Protein AF-A0A5C7K0A8-F1 (afdb_monomer_lite)

pLDDT: mean 94.45, std 4.79, range [70.25, 98.5]

Secondary structure (DSSP, 8-state):
----TTSTTTT--HHHHHHHHHHHTT-HHHHHHHHHHHHT-TTS-HHHHHHHHHHHHHHHHHH-TT--HHHHHHHHHHHH-HHHHHHHHHHHHTSS-STT-----TT-TT-HHHHHHHHHHHHHHHHHHHHHT-

Sequence (134 aa):
IEFDENTAWGQLTVLELKLLINLALKQFEAAHDLVGAFLQYNENTAERGLFYQAMNVVLEVL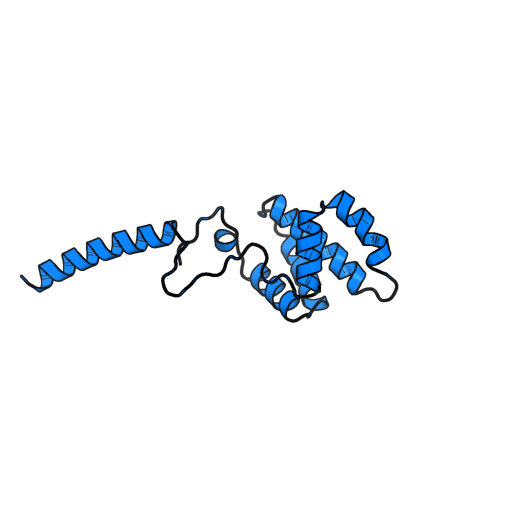LDDELELADYEANFRRMYGNPRMDAVLGSVDGSVRFPGLTPTNMQLEGLDRHQRLIDSYRKLHAARAKEAAA

Radius of gyration: 20.26 Å; chains: 1; bounding box: 52×28×66 Å

Structure (mmCIF, N/CA/C/O backbone):
data_AF-A0A5C7K0A8-F1
#
_entry.id   AF-A0A5C7K0A8-F1
#
loop_
_atom_site.group_PDB
_atom_site.id
_atom_site.type_symbol
_atom_site.label_atom_id
_atom_site.label_alt_id
_atom_site.label_comp_id
_atom_site.label_asym_id
_atom_site.label_entity_id
_atom_site.label_seq_id
_atom_site.pdbx_PDB_ins_code
_atom_site.Cartn_x
_atom_site.Cartn_y
_atom_site.Cartn_z
_atom_site.occupancy
_atom_site.B_iso_or_equiv
_atom_site.auth_seq_id
_atom_site.auth_comp_id
_atom_site.auth_asym_id
_atom_site.auth_atom_id
_atom_site.pdbx_PDB_model_num
ATOM 1 N N . ILE A 1 1 ? 13.435 -1.038 -13.691 1.00 85.69 1 ILE A N 1
ATOM 2 C CA . ILE A 1 1 ? 12.099 -1.406 -14.211 1.00 85.69 1 ILE A CA 1
ATOM 3 C C . ILE A 1 1 ? 11.377 -0.106 -14.521 1.00 85.69 1 ILE A C 1
ATOM 5 O O . ILE A 1 1 ? 11.524 0.833 -13.752 1.00 85.69 1 ILE A O 1
ATOM 9 N N . GLU A 1 2 ? 10.697 -0.018 -15.658 1.00 89.50 2 GLU A N 1
ATOM 10 C CA . GLU A 1 2 ? 9.973 1.183 -16.086 1.00 89.50 2 GLU A CA 1
ATOM 11 C C . GLU A 1 2 ? 8.481 0.933 -15.893 1.00 89.50 2 GLU A C 1
ATOM 13 O O . GLU A 1 2 ? 7.845 0.244 -16.691 1.00 89.50 2 GLU A O 1
ATOM 18 N N . PHE A 1 3 ? 7.951 1.444 -14.788 1.00 91.00 3 PHE A N 1
ATOM 19 C CA . PHE A 1 3 ? 6.530 1.365 -14.484 1.00 91.00 3 PHE A CA 1
ATOM 20 C C . PHE A 1 3 ? 5.769 2.514 -15.156 1.00 91.00 3 PHE A C 1
ATOM 22 O O . PHE A 1 3 ? 6.330 3.571 -15.466 1.00 91.00 3 PHE A O 1
ATOM 29 N N . ASP A 1 4 ? 4.481 2.297 -15.402 1.00 89.44 4 ASP A N 1
ATOM 30 C CA . ASP A 1 4 ? 3.562 3.368 -15.783 1.00 89.44 4 ASP A CA 1
ATOM 31 C C . ASP A 1 4 ? 3.220 4.191 -14.532 1.00 89.44 4 ASP A C 1
ATOM 33 O O . ASP A 1 4 ? 2.832 3.631 -13.505 1.00 89.44 4 ASP A O 1
ATOM 37 N N . GLU A 1 5 ? 3.384 5.511 -14.617 1.00 87.88 5 GLU A N 1
ATOM 38 C CA . GLU A 1 5 ? 3.215 6.475 -13.518 1.00 87.88 5 GLU A CA 1
ATOM 39 C C . GLU A 1 5 ? 1.787 6.508 -12.951 1.00 87.88 5 GLU A C 1
ATOM 41 O O . GLU A 1 5 ? 1.575 6.966 -11.831 1.00 87.88 5 GLU A O 1
ATOM 46 N N . ASN A 1 6 ? 0.807 5.974 -13.683 1.00 87.50 6 ASN A N 1
ATOM 47 C CA . ASN A 1 6 ? -0.582 5.879 -13.235 1.00 87.50 6 ASN A CA 1
ATOM 48 C C . ASN A 1 6 ? -0.903 4.547 -12.541 1.00 87.50 6 ASN A C 1
ATOM 50 O O . ASN A 1 6 ? -2.024 4.347 -12.078 1.00 87.50 6 ASN A O 1
ATOM 54 N N . THR A 1 7 ? 0.050 3.614 -12.480 1.00 89.56 7 THR A N 1
ATOM 55 C CA . THR A 1 7 ? -0.146 2.309 -11.832 1.00 89.56 7 THR A CA 1
ATOM 56 C C . THR A 1 7 ? 0.271 2.337 -10.366 1.00 89.56 7 THR A C 1
ATOM 58 O O . THR A 1 7 ? 1.102 3.147 -9.952 1.00 89.56 7 THR A O 1
ATOM 61 N N . ALA A 1 8 ? -0.240 1.385 -9.578 1.00 91.19 8 ALA A N 1
ATOM 62 C CA . ALA A 1 8 ? 0.148 1.225 -8.176 1.00 91.19 8 ALA A CA 1
ATOM 63 C C . ALA A 1 8 ? 1.671 1.078 -8.002 1.00 91.19 8 ALA A C 1
ATOM 65 O O . ALA A 1 8 ? 2.233 1.693 -7.096 1.00 91.19 8 ALA A O 1
ATOM 66 N N . TRP A 1 9 ? 2.327 0.336 -8.907 1.00 91.56 9 TRP A N 1
ATOM 67 C CA . TRP A 1 9 ? 3.784 0.187 -8.963 1.00 91.56 9 TRP A CA 1
ATOM 68 C C . TRP A 1 9 ? 4.516 1.491 -9.299 1.00 91.56 9 TRP A C 1
ATOM 70 O O . TRP A 1 9 ? 5.541 1.775 -8.686 1.00 91.56 9 TRP A O 1
ATOM 80 N N . GLY A 1 10 ? 4.014 2.287 -10.249 1.00 91.25 10 GLY A N 1
ATOM 81 C CA . GLY A 1 10 ? 4.640 3.560 -10.631 1.00 91.25 10 GLY A CA 1
ATOM 82 C C . GLY A 1 10 ? 4.561 4.635 -9.550 1.00 91.25 10 GLY A C 1
ATOM 83 O O . GLY A 1 10 ? 5.444 5.479 -9.460 1.00 91.25 10 GLY A O 1
ATOM 84 N N . GLN A 1 11 ? 3.536 4.565 -8.704 1.00 91.38 11 GLN A N 1
ATOM 85 C CA . GLN A 1 11 ? 3.313 5.485 -7.588 1.00 91.38 11 GLN A CA 1
ATOM 86 C C . GLN A 1 11 ? 3.849 4.965 -6.241 1.00 91.38 11 GLN A C 1
ATOM 88 O O . GLN A 1 11 ? 3.739 5.656 -5.230 1.00 91.38 11 GLN A O 1
ATOM 93 N N . LEU A 1 12 ? 4.387 3.741 -6.194 1.00 93.62 12 LEU A N 1
ATOM 94 C CA . LEU A 1 12 ? 4.867 3.124 -4.959 1.00 93.62 12 LEU A CA 1
ATOM 95 C C . LEU A 1 12 ? 6.095 3.866 -4.424 1.00 93.62 12 LEU A C 1
ATOM 97 O O . LEU A 1 12 ? 7.114 3.990 -5.105 1.00 93.62 12 LEU A O 1
ATOM 101 N N . THR A 1 13 ? 6.033 4.282 -3.162 1.00 93.75 13 THR A N 1
ATOM 102 C CA . THR A 1 13 ? 7.178 4.888 -2.470 1.00 93.75 13 THR A CA 1
ATOM 103 C C . THR A 1 13 ? 7.881 3.885 -1.555 1.00 93.75 13 THR A C 1
ATOM 105 O O . THR A 1 13 ? 7.322 2.863 -1.154 1.00 93.75 13 THR A O 1
ATOM 108 N N . VAL A 1 14 ? 9.123 4.190 -1.160 1.00 95.50 14 VAL A N 1
ATOM 109 C CA . VAL A 1 14 ? 9.854 3.377 -0.168 1.00 95.50 14 VAL A CA 1
ATOM 110 C C . VAL A 1 14 ? 9.135 3.368 1.185 1.00 95.50 14 VAL A C 1
ATOM 112 O O . VAL A 1 14 ? 9.141 2.348 1.872 1.00 95.50 14 VAL A O 1
ATOM 115 N N . LEU A 1 15 ? 8.523 4.492 1.569 1.00 96.12 15 LEU A N 1
ATOM 116 C CA . LEU A 1 15 ? 7.755 4.608 2.807 1.00 96.12 15 LEU A CA 1
ATOM 117 C C . LEU A 1 15 ? 6.576 3.636 2.803 1.00 96.12 15 LEU A C 1
ATOM 119 O O . LEU A 1 15 ? 6.404 2.851 3.731 1.00 96.12 15 LEU A O 1
ATOM 123 N N . GLU A 1 16 ? 5.813 3.656 1.721 1.00 96.31 16 GLU A N 1
ATOM 124 C CA . GLU A 1 16 ? 4.659 2.790 1.554 1.00 96.31 16 GLU A CA 1
ATOM 125 C C . GLU A 1 16 ? 5.040 1.311 1.507 1.00 96.31 16 GLU A C 1
ATOM 127 O O . GLU A 1 16 ? 4.406 0.483 2.151 1.00 96.31 16 GLU A O 1
ATOM 132 N N . LEU A 1 17 ? 6.122 0.961 0.808 1.00 97.12 17 LEU A N 1
ATOM 133 C CA . LEU A 1 17 ? 6.590 -0.420 0.793 1.00 97.12 17 LEU A CA 1
ATOM 134 C C . LEU A 1 17 ? 6.960 -0.903 2.205 1.00 97.12 17 LEU A C 1
ATOM 136 O O . LEU A 1 17 ? 6.612 -2.022 2.575 1.00 97.12 17 LEU A O 1
ATOM 140 N N . LYS A 1 18 ? 7.622 -0.065 3.015 1.00 98.06 18 LYS A N 1
ATOM 141 C CA . LYS A 1 18 ? 7.916 -0.392 4.420 1.00 98.06 18 LYS A CA 1
ATOM 142 C C . LYS A 1 18 ? 6.638 -0.599 5.230 1.00 98.06 18 LYS A C 1
ATOM 144 O O . LYS A 1 18 ? 6.572 -1.559 5.991 1.00 98.06 18 LYS A O 1
ATOM 149 N N . LEU A 1 19 ? 5.639 0.261 5.052 1.00 97.50 19 LEU A N 1
ATOM 150 C CA . LEU A 1 19 ? 4.329 0.145 5.697 1.00 97.50 19 LEU A CA 1
ATOM 151 C C . LEU A 1 19 ? 3.686 -1.209 5.363 1.00 97.50 19 LEU A C 1
ATOM 153 O O . LEU A 1 19 ? 3.348 -1.975 6.263 1.00 97.50 19 LEU A O 1
ATOM 157 N N . LEU A 1 20 ? 3.606 -1.553 4.075 1.00 97.56 20 LEU A N 1
ATOM 158 C CA . LEU A 1 20 ? 3.022 -2.814 3.607 1.00 97.56 20 LEU A CA 1
ATOM 159 C C . LEU A 1 20 ? 3.790 -4.050 4.106 1.00 97.56 20 LEU A C 1
ATOM 161 O O . LEU A 1 20 ? 3.177 -5.072 4.411 1.00 97.56 20 LEU A O 1
ATOM 165 N N . ILE A 1 21 ? 5.120 -3.964 4.229 1.00 98.06 21 ILE A N 1
ATOM 166 C CA . ILE A 1 21 ? 5.941 -5.026 4.830 1.00 98.06 21 ILE A CA 1
ATOM 167 C C . ILE A 1 21 ? 5.600 -5.204 6.315 1.00 98.06 21 ILE A C 1
ATOM 169 O O . ILE A 1 21 ? 5.416 -6.338 6.748 1.00 98.06 21 ILE A O 1
ATOM 173 N N . ASN A 1 22 ? 5.481 -4.117 7.085 1.00 98.31 22 ASN A N 1
ATOM 174 C CA . ASN A 1 22 ? 5.113 -4.194 8.504 1.00 98.31 22 ASN A CA 1
ATOM 175 C C . ASN A 1 22 ? 3.722 -4.819 8.689 1.00 98.31 22 ASN A C 1
ATOM 177 O O . ASN A 1 22 ? 3.569 -5.699 9.534 1.00 98.31 22 ASN A O 1
ATOM 181 N N . LEU A 1 23 ? 2.745 -4.462 7.845 1.00 97.88 23 LEU A N 1
ATOM 182 C CA . LEU A 1 23 ? 1.428 -5.115 7.827 1.00 97.88 23 LEU A CA 1
ATOM 183 C C . LEU A 1 23 ? 1.541 -6.623 7.574 1.00 97.88 23 LEU A C 1
ATOM 185 O O . LEU A 1 23 ? 1.005 -7.423 8.337 1.00 97.88 23 LEU A O 1
ATOM 189 N N . ALA A 1 24 ? 2.302 -7.032 6.555 1.00 97.50 24 ALA A N 1
ATOM 190 C CA . ALA A 1 24 ? 2.495 -8.448 6.239 1.00 97.50 24 ALA A CA 1
ATOM 191 C C . ALA A 1 24 ? 3.208 -9.233 7.359 1.00 97.50 24 ALA A C 1
ATOM 193 O O . ALA A 1 24 ? 3.007 -10.443 7.485 1.00 97.50 24 ALA A O 1
ATOM 194 N N . LEU A 1 25 ? 4.035 -8.555 8.161 1.00 97.69 25 LEU A N 1
ATOM 195 C CA . LEU A 1 25 ? 4.714 -9.102 9.339 1.00 97.69 25 LEU A CA 1
ATOM 196 C C . LEU A 1 25 ? 3.890 -8.979 10.633 1.00 97.69 25 LEU A C 1
ATOM 198 O O . LEU A 1 25 ? 4.353 -9.447 11.671 1.00 97.69 25 LEU A O 1
ATOM 202 N N . LYS A 1 26 ? 2.692 -8.380 10.579 1.00 97.56 26 LYS A N 1
ATOM 203 C CA . LYS A 1 26 ? 1.829 -8.073 11.735 1.00 97.56 26 LYS A CA 1
ATOM 204 C C . LYS A 1 26 ? 2.494 -7.182 12.791 1.00 97.56 26 LYS A C 1
ATOM 206 O O . LYS A 1 26 ? 2.231 -7.305 13.980 1.00 97.56 26 LYS A O 1
ATOM 211 N N . GLN A 1 27 ? 3.370 -6.285 12.349 1.00 98.38 27 GLN A N 1
ATOM 212 C CA . GLN A 1 27 ? 3.999 -5.255 13.178 1.00 98.38 27 GLN A CA 1
ATOM 213 C C . GLN A 1 27 ? 3.114 -4.003 13.148 1.00 98.38 27 GLN A C 1
ATOM 215 O O . GLN A 1 27 ? 3.397 -3.051 12.419 1.00 98.38 27 GLN A O 1
ATOM 220 N N . PHE A 1 28 ? 1.983 -4.050 13.856 1.00 98.38 28 PHE A N 1
ATOM 221 C CA . PHE A 1 28 ? 0.889 -3.092 13.679 1.00 98.38 28 PHE A CA 1
ATOM 222 C C . PHE A 1 28 ? 1.202 -1.691 14.204 1.00 98.38 28 PHE A C 1
ATOM 224 O O . PHE A 1 28 ? 0.847 -0.725 13.538 1.00 98.38 28 PHE A O 1
ATOM 231 N N . GLU A 1 29 ? 1.942 -1.560 15.302 1.00 98.38 29 GLU A N 1
ATOM 232 C CA . GLU A 1 29 ? 2.382 -0.269 15.840 1.00 98.38 29 GLU A CA 1
ATOM 233 C C . GLU A 1 29 ? 3.277 0.456 14.830 1.00 98.38 29 GLU A C 1
ATOM 235 O O . GLU A 1 29 ? 3.024 1.598 14.449 1.00 98.38 29 GLU A O 1
ATOM 240 N N . ALA A 1 30 ? 4.282 -0.252 14.306 1.00 98.44 30 ALA A N 1
ATOM 241 C CA . ALA A 1 30 ? 5.178 0.288 13.291 1.00 98.44 30 ALA A CA 1
ATOM 242 C C . ALA A 1 30 ? 4.442 0.586 11.974 1.00 98.44 30 ALA A C 1
ATOM 244 O O . ALA A 1 30 ? 4.742 1.575 11.306 1.00 98.44 30 ALA A O 1
ATOM 245 N N . ALA A 1 31 ? 3.472 -0.248 11.586 1.00 98.38 31 ALA A N 1
ATOM 246 C CA . ALA A 1 31 ? 2.625 0.031 10.434 1.00 98.38 31 ALA A CA 1
ATOM 247 C C . ALA A 1 31 ? 1.795 1.307 10.645 1.00 98.38 31 ALA A C 1
ATOM 249 O O . ALA A 1 31 ? 1.733 2.126 9.732 1.00 98.38 31 ALA A O 1
ATOM 250 N N . HIS A 1 32 ? 1.209 1.501 11.828 1.00 98.50 32 HIS A N 1
ATOM 251 C CA . HIS A 1 32 ? 0.375 2.656 12.156 1.00 98.50 32 HIS A CA 1
ATOM 252 C C . HIS A 1 32 ? 1.169 3.969 12.106 1.00 98.50 32 HIS A C 1
ATOM 254 O O . HIS A 1 32 ? 0.750 4.908 11.428 1.00 98.50 32 HIS A O 1
ATOM 260 N N . ASP A 1 33 ? 2.374 4.001 12.684 1.00 98.19 33 ASP A N 1
ATOM 261 C CA . ASP A 1 33 ? 3.277 5.157 12.584 1.00 98.19 33 ASP A CA 1
ATOM 262 C C . ASP A 1 33 ? 3.593 5.514 11.121 1.00 98.19 33 ASP A C 1
ATOM 264 O O . ASP A 1 33 ? 3.584 6.683 10.717 1.00 98.19 33 ASP A O 1
ATOM 268 N N . LEU A 1 34 ? 3.851 4.496 10.291 1.00 98.12 34 LEU A N 1
ATOM 269 C CA . LEU A 1 34 ? 4.139 4.684 8.870 1.00 98.12 34 LEU A CA 1
ATOM 270 C C . LEU A 1 34 ? 2.903 5.124 8.077 1.00 98.12 34 LEU A C 1
ATOM 272 O O . LEU A 1 34 ? 3.059 5.914 7.147 1.00 98.12 34 LEU A O 1
ATOM 276 N N . VAL A 1 35 ? 1.699 4.660 8.429 1.00 97.69 35 VAL A N 1
ATOM 277 C CA . VAL A 1 35 ? 0.432 5.146 7.852 1.00 97.69 35 VAL A CA 1
ATOM 278 C C . VAL A 1 35 ? 0.254 6.630 8.165 1.00 97.69 35 VAL A C 1
ATOM 280 O O . VAL A 1 35 ? 0.000 7.413 7.249 1.00 97.69 35 VAL A O 1
ATOM 283 N N . GLY A 1 36 ? 0.464 7.037 9.420 1.00 96.62 36 GLY A N 1
ATOM 284 C CA . GLY A 1 36 ? 0.394 8.439 9.828 1.00 96.62 36 GLY A CA 1
ATOM 285 C C . GLY A 1 36 ? 1.373 9.317 9.045 1.00 96.62 36 GLY A C 1
ATOM 286 O O . GLY A 1 36 ? 0.984 10.350 8.499 1.00 96.62 36 GLY A O 1
ATOM 287 N N . ALA A 1 37 ? 2.627 8.874 8.903 1.00 96.06 37 ALA A N 1
ATOM 288 C CA . ALA A 1 37 ? 3.618 9.560 8.075 1.00 96.06 37 ALA A CA 1
ATOM 289 C C . ALA A 1 37 ? 3.215 9.595 6.589 1.00 96.06 37 ALA A C 1
ATOM 291 O O . ALA A 1 37 ? 3.363 10.623 5.932 1.00 96.06 37 ALA A O 1
ATOM 292 N N . PHE A 1 38 ? 2.682 8.495 6.053 1.00 95.62 38 PHE A N 1
ATOM 293 C CA . PHE A 1 38 ? 2.249 8.397 4.659 1.00 95.62 38 PHE A CA 1
ATOM 294 C C . PHE A 1 38 ? 1.114 9.381 4.337 1.00 95.62 38 PHE A C 1
ATOM 296 O O . PHE A 1 38 ? 1.132 10.024 3.287 1.00 95.62 38 PHE A O 1
ATOM 303 N N . LEU A 1 39 ? 0.159 9.551 5.254 1.00 95.50 39 LEU A N 1
ATOM 304 C CA . LEU A 1 39 ? -0.982 10.455 5.089 1.00 95.50 39 LEU A CA 1
ATOM 305 C C . LEU A 1 39 ? -0.611 11.946 5.143 1.00 95.50 39 LEU A C 1
ATOM 307 O O . LEU A 1 39 ? -1.402 12.774 4.696 1.00 95.50 39 LEU A O 1
ATOM 311 N N . GLN A 1 40 ? 0.581 12.305 5.631 1.00 92.88 40 GLN A N 1
ATOM 312 C CA . GLN A 1 40 ? 1.076 13.689 5.583 1.00 92.88 40 GLN A CA 1
ATOM 313 C C . GLN A 1 40 ? 1.516 14.119 4.173 1.00 92.88 40 GLN A C 1
ATOM 315 O O . GLN A 1 40 ? 1.643 15.316 3.905 1.00 92.88 40 GLN A O 1
ATOM 320 N N . TYR A 1 41 ? 1.747 13.171 3.258 1.00 84.19 41 TYR A N 1
ATOM 321 C CA . TYR A 1 41 ? 2.104 13.474 1.874 1.00 84.19 41 TYR A CA 1
ATOM 322 C C . TYR A 1 41 ? 0.849 13.778 1.039 1.00 84.19 41 TYR A C 1
ATOM 324 O O . TYR A 1 41 ? 0.008 12.911 0.799 1.00 84.19 41 TYR A O 1
ATOM 332 N N . ASN A 1 42 ? 0.752 15.014 0.539 1.00 70.25 42 ASN A N 1
ATOM 333 C CA . ASN A 1 42 ? -0.423 15.527 -0.183 1.00 70.25 42 ASN A CA 1
ATOM 334 C C . ASN A 1 42 ? -0.507 15.123 -1.669 1.00 70.25 42 ASN A C 1
ATOM 336 O O . ASN A 1 42 ? -1.462 15.495 -2.344 1.00 70.25 42 ASN A O 1
ATOM 340 N N . GLU A 1 43 ? 0.472 14.389 -2.201 1.00 79.88 43 GLU A N 1
ATOM 341 C CA . GLU A 1 43 ? 0.536 14.028 -3.631 1.00 79.88 43 GLU A CA 1
ATOM 342 C C . GLU A 1 43 ? -0.172 12.702 -3.965 1.00 79.88 43 GLU A C 1
ATOM 344 O O . GLU A 1 43 ? -0.149 12.238 -5.104 1.00 79.88 43 GLU A O 1
ATOM 349 N N . ASN A 1 44 ? -0.825 12.078 -2.983 1.00 84.19 44 ASN A N 1
ATOM 350 C CA . ASN A 1 44 ? -1.538 10.820 -3.178 1.00 84.19 44 ASN A CA 1
ATOM 351 C C . ASN A 1 44 ? -2.831 11.003 -3.985 1.00 84.19 44 ASN A C 1
ATOM 353 O O . ASN A 1 44 ? -3.565 11.980 -3.822 1.00 84.19 44 ASN A O 1
ATOM 357 N N . THR A 1 45 ? -3.172 10.006 -4.806 1.00 89.50 45 THR A N 1
ATOM 358 C CA . THR A 1 45 ? -4.507 9.944 -5.415 1.00 89.50 45 THR A CA 1
ATOM 359 C C . THR A 1 45 ? -5.575 9.811 -4.328 1.00 89.50 45 THR A C 1
ATOM 361 O O . THR A 1 45 ? -5.331 9.237 -3.263 1.00 89.50 45 THR A O 1
ATOM 364 N N . ALA A 1 46 ? -6.787 10.299 -4.604 1.00 90.69 46 ALA A N 1
ATOM 365 C CA . ALA A 1 46 ? -7.888 10.234 -3.642 1.00 90.69 46 ALA A CA 1
ATOM 366 C C . ALA A 1 46 ? -8.188 8.792 -3.190 1.00 90.69 46 ALA A C 1
ATOM 368 O O . ALA A 1 46 ? -8.416 8.546 -2.009 1.00 90.69 46 ALA A O 1
ATOM 369 N N . GLU A 1 47 ? -8.141 7.827 -4.112 1.00 90.88 47 GLU A N 1
ATOM 370 C CA . GLU A 1 47 ? -8.380 6.415 -3.803 1.00 90.88 47 GLU A CA 1
ATOM 371 C C . GLU A 1 47 ? -7.308 5.833 -2.870 1.00 90.88 47 GLU A C 1
ATOM 373 O O . GLU A 1 47 ? -7.647 5.169 -1.888 1.00 90.88 47 GLU A O 1
ATOM 378 N N . ARG A 1 48 ? -6.027 6.146 -3.118 1.00 92.81 48 ARG A N 1
ATOM 379 C CA . ARG A 1 48 ? -4.904 5.709 -2.275 1.00 92.81 48 ARG A CA 1
ATOM 380 C C . ARG A 1 48 ? -4.969 6.354 -0.893 1.00 92.81 48 ARG A C 1
ATOM 382 O O . ARG A 1 48 ? -4.820 5.664 0.111 1.00 92.81 48 ARG A O 1
ATOM 389 N N . GLY A 1 49 ? -5.267 7.653 -0.832 1.00 94.38 49 GLY A N 1
ATOM 390 C CA . GLY A 1 49 ? -5.465 8.373 0.426 1.00 94.38 49 GLY A CA 1
ATOM 391 C C . GLY A 1 49 ? -6.589 7.765 1.267 1.00 94.38 49 GLY A C 1
ATOM 392 O O . GLY A 1 49 ? -6.388 7.478 2.442 1.00 94.38 49 GLY A O 1
ATOM 393 N N . LEU A 1 50 ? -7.742 7.477 0.657 1.00 95.75 50 LEU A N 1
ATOM 394 C CA . LEU A 1 50 ? -8.873 6.848 1.346 1.00 95.75 50 LEU A CA 1
ATOM 395 C C . LEU A 1 50 ? -8.557 5.433 1.846 1.00 95.75 50 LEU A C 1
ATOM 397 O O . LEU A 1 50 ? -9.057 5.044 2.899 1.00 95.75 50 LEU A O 1
ATOM 401 N N . PHE A 1 51 ? -7.751 4.658 1.112 1.00 96.81 51 PHE A N 1
ATOM 402 C CA . PHE A 1 51 ? -7.293 3.346 1.574 1.00 96.81 51 PHE A CA 1
ATOM 403 C C . PHE A 1 51 ? -6.452 3.471 2.850 1.00 96.81 51 PHE A C 1
ATOM 405 O O . PHE A 1 51 ? -6.730 2.788 3.832 1.00 96.81 51 PHE A O 1
ATOM 412 N N . TYR A 1 52 ? -5.472 4.377 2.873 1.00 97.19 52 TYR A N 1
ATOM 413 C CA . TYR A 1 52 ? -4.614 4.545 4.047 1.00 97.19 52 TYR A CA 1
ATOM 414 C C . TYR A 1 52 ? -5.304 5.260 5.213 1.00 97.19 52 TYR A C 1
ATOM 416 O O . TYR A 1 52 ? -4.987 4.965 6.357 1.00 97.19 52 TYR A O 1
ATOM 424 N N . GLN A 1 53 ? -6.301 6.114 4.965 1.00 97.62 53 GLN A N 1
ATOM 425 C CA . GLN A 1 53 ? -7.173 6.638 6.025 1.00 97.62 53 GLN A CA 1
ATOM 426 C C . GLN A 1 53 ? -7.985 5.520 6.688 1.00 97.62 53 GLN A C 1
ATOM 428 O O . GLN A 1 53 ? -8.062 5.468 7.911 1.00 97.62 53 GLN A O 1
ATOM 433 N N . ALA A 1 54 ? -8.549 4.607 5.890 1.00 98.25 54 ALA A N 1
ATOM 434 C CA . ALA A 1 54 ? -9.246 3.433 6.406 1.00 98.25 54 ALA A CA 1
ATOM 435 C C . ALA A 1 54 ? -8.294 2.502 7.176 1.00 98.25 54 ALA A C 1
ATOM 437 O O . ALA A 1 54 ? -8.633 2.039 8.260 1.00 98.25 54 ALA A O 1
ATOM 438 N N . MET A 1 55 ? -7.082 2.274 6.655 1.00 98.44 55 MET A N 1
ATOM 439 C CA . MET A 1 55 ? -6.034 1.527 7.359 1.00 98.44 55 MET A CA 1
ATOM 440 C C . MET A 1 55 ? -5.682 2.171 8.704 1.00 98.44 55 MET A C 1
ATOM 442 O O . MET A 1 55 ? -5.556 1.458 9.691 1.00 98.44 55 MET A O 1
ATOM 446 N N . ASN A 1 56 ? -5.560 3.502 8.751 1.00 98.31 56 ASN A N 1
ATOM 447 C CA . ASN A 1 56 ? -5.217 4.232 9.970 1.00 98.31 56 ASN A CA 1
ATOM 448 C C . ASN A 1 56 ? -6.216 3.943 11.087 1.00 98.31 56 ASN A C 1
ATOM 450 O O . ASN A 1 56 ? -5.823 3.468 12.141 1.00 98.31 56 ASN A O 1
ATOM 454 N N . VAL A 1 57 ? -7.509 4.163 10.830 1.00 98.25 57 VAL A N 1
ATOM 455 C CA . VAL A 1 57 ? -8.544 3.985 11.861 1.00 98.25 57 VAL A CA 1
ATOM 456 C C . VAL A 1 57 ? -8.728 2.522 12.264 1.00 98.25 57 VAL A C 1
ATOM 458 O O . VAL A 1 57 ? -9.082 2.240 13.402 1.00 98.25 57 VAL A O 1
ATOM 461 N N . VAL A 1 58 ? -8.480 1.574 11.354 1.00 98.44 58 VAL A N 1
ATOM 462 C CA . VAL A 1 58 ? -8.518 0.145 11.689 1.00 98.44 58 VAL A CA 1
ATOM 463 C C . VAL A 1 58 ? -7.353 -0.225 12.603 1.00 98.44 58 VAL A C 1
ATOM 465 O O . VAL A 1 58 ? -7.570 -0.923 13.587 1.00 98.44 58 VAL A O 1
ATOM 468 N N . LEU A 1 59 ? -6.137 0.245 12.311 1.00 98.44 59 LEU A N 1
ATOM 469 C CA . LEU A 1 59 ? -4.978 0.009 13.174 1.00 98.44 59 LE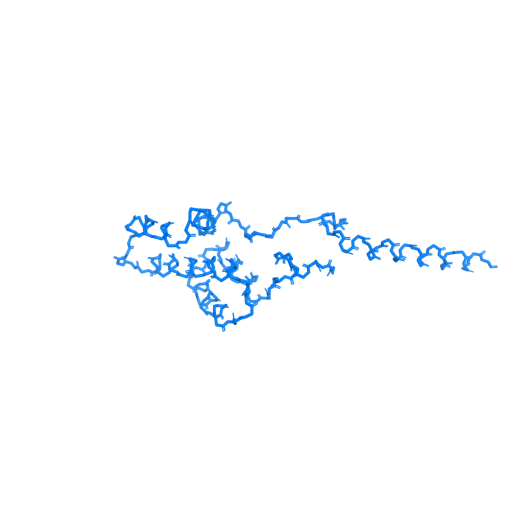U A CA 1
ATOM 470 C C . LEU A 1 59 ? -5.120 0.715 14.526 1.00 98.44 59 LEU A C 1
ATOM 472 O O . LEU A 1 59 ? -4.770 0.121 15.535 1.00 98.44 59 LEU A O 1
ATOM 476 N N . GLU A 1 60 ? -5.669 1.930 14.553 1.00 98.19 60 GLU A N 1
ATOM 477 C CA . GLU A 1 60 ? -5.962 2.666 15.788 1.00 98.19 60 GLU A CA 1
ATOM 478 C C . GLU A 1 60 ? -6.885 1.858 16.708 1.00 98.19 60 GLU A C 1
ATOM 480 O O . GLU A 1 60 ? -6.559 1.657 17.870 1.00 98.19 60 GLU A O 1
ATOM 485 N N . VAL A 1 61 ? -7.977 1.303 16.167 1.00 98.06 61 VAL A N 1
ATOM 486 C CA . VAL A 1 61 ? -8.895 0.439 16.927 1.00 98.06 61 VAL A CA 1
ATOM 487 C C . VAL A 1 61 ? -8.241 -0.878 17.349 1.00 98.06 61 VAL A C 1
ATOM 489 O O . VAL A 1 61 ? -8.494 -1.356 18.443 1.00 98.06 61 VAL A O 1
ATOM 492 N N . LEU A 1 62 ? -7.410 -1.486 16.500 1.00 97.06 62 LEU A N 1
ATOM 493 C CA . LEU A 1 62 ? -6.756 -2.765 16.811 1.00 97.06 62 LEU A CA 1
ATOM 494 C C . LEU A 1 62 ? -5.655 -2.664 17.868 1.00 97.06 62 LEU A C 1
ATOM 496 O O . LEU A 1 62 ? -5.332 -3.671 18.492 1.00 97.06 62 LEU A O 1
ATOM 500 N N . LEU A 1 63 ? -5.027 -1.497 17.992 1.00 97.94 63 LEU A N 1
ATOM 501 C CA . LEU A 1 63 ? -3.952 -1.235 18.947 1.00 97.94 63 LEU A CA 1
ATOM 502 C C . LEU A 1 63 ? -4.472 -0.714 20.293 1.00 97.94 63 LEU A C 1
ATOM 504 O O . LEU A 1 63 ? -3.682 -0.567 21.224 1.00 97.94 63 LEU A O 1
ATOM 508 N N . ASP A 1 64 ? -5.767 -0.418 20.389 1.00 97.81 64 ASP A N 1
ATOM 509 C CA . ASP A 1 64 ? -6.417 0.039 21.610 1.00 97.81 64 ASP A CA 1
ATOM 510 C C . ASP A 1 64 ? -7.138 -1.132 22.296 1.00 97.81 64 ASP A C 1
ATOM 512 O O . ASP A 1 64 ? -8.123 -1.663 21.784 1.00 97.81 64 ASP A O 1
ATOM 516 N N . ASP A 1 65 ? -6.652 -1.523 23.477 1.00 95.38 65 ASP A N 1
ATOM 517 C CA . ASP A 1 65 ? -7.199 -2.634 24.265 1.00 95.38 65 ASP A CA 1
ATOM 518 C C . ASP A 1 65 ? -8.639 -2.380 24.767 1.00 95.38 65 ASP A C 1
ATOM 520 O O . ASP A 1 65 ? -9.305 -3.311 25.228 1.00 95.38 65 ASP A O 1
ATOM 524 N N . GLU A 1 66 ? -9.130 -1.135 24.717 1.00 97.00 66 GLU A N 1
ATOM 525 C CA . GLU A 1 66 ? -10.490 -0.770 25.127 1.00 97.00 66 GLU A CA 1
ATOM 526 C C . GLU A 1 66 ? -11.508 -0.839 23.975 1.00 97.00 66 GLU A C 1
ATOM 528 O O . GLU A 1 66 ? -12.712 -0.696 24.218 1.00 97.00 66 GLU A O 1
ATOM 533 N N . LEU A 1 67 ? -11.060 -1.057 22.731 1.00 97.12 67 LEU A N 1
ATOM 534 C CA . LEU A 1 67 ? -11.899 -0.998 21.533 1.00 97.12 67 LEU A CA 1
ATOM 535 C C . L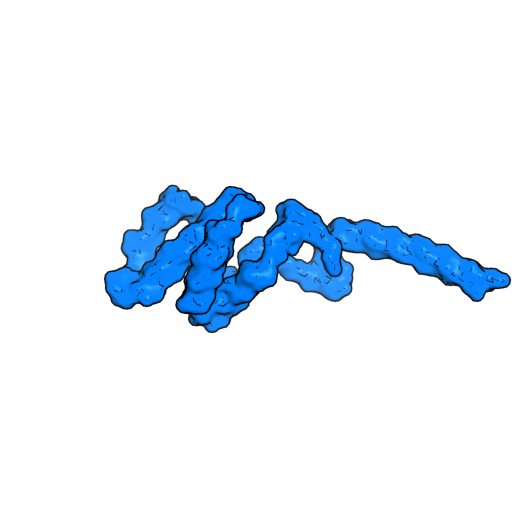EU A 1 67 ? -12.059 -2.367 20.850 1.00 97.12 67 LEU A C 1
ATOM 537 O O . LEU A 1 67 ? -11.137 -3.167 20.743 1.00 97.12 67 LEU A O 1
ATOM 541 N N . GLU A 1 68 ? -13.255 -2.619 20.315 1.00 95.75 68 GLU A N 1
ATOM 542 C CA . GLU A 1 68 ? -13.595 -3.839 19.573 1.00 95.75 68 GLU A CA 1
ATOM 543 C C . GLU A 1 68 ? -13.898 -3.494 18.110 1.00 95.75 68 GLU A C 1
ATOM 545 O O . GLU A 1 68 ? -14.868 -2.798 17.805 1.00 95.75 68 GLU A O 1
ATOM 550 N N . LEU A 1 69 ? -13.105 -4.007 17.160 1.00 94.75 69 LEU A N 1
ATOM 551 C CA . LEU A 1 69 ? -13.250 -3.676 15.731 1.00 94.75 69 LEU A CA 1
ATOM 552 C C . LEU A 1 69 ? -14.652 -3.978 15.171 1.00 94.75 69 LEU A C 1
ATOM 554 O O . LEU A 1 69 ? -15.141 -3.255 14.296 1.00 94.75 69 LEU A O 1
ATOM 558 N N . ALA A 1 70 ? -15.319 -5.007 15.702 1.00 95.56 70 ALA A N 1
ATOM 559 C CA . ALA A 1 70 ? -16.672 -5.394 15.310 1.00 95.56 70 ALA A CA 1
ATOM 560 C C . ALA A 1 70 ? -17.711 -4.280 15.547 1.00 95.56 70 ALA A C 1
ATOM 562 O O . ALA A 1 70 ? -18.663 -4.158 14.771 1.00 95.56 70 ALA A O 1
ATOM 563 N N . ASP A 1 71 ? -17.501 -3.427 16.554 1.00 97.31 71 ASP A N 1
ATOM 564 C CA . ASP A 1 71 ? -18.403 -2.315 16.875 1.00 97.31 71 ASP A CA 1
ATOM 565 C C . ASP A 1 71 ? -18.297 -1.164 15.859 1.00 97.31 71 ASP A C 1
ATOM 567 O O . ASP A 1 71 ? -19.247 -0.400 15.651 1.00 97.31 71 ASP A O 1
ATOM 571 N N . TYR A 1 72 ? -17.159 -1.059 15.164 1.00 97.19 72 TYR A N 1
ATOM 572 C CA . TYR A 1 72 ? -16.863 0.031 14.230 1.00 97.19 72 TYR A CA 1
ATOM 573 C C . TYR A 1 72 ? -16.986 -0.372 12.762 1.00 97.19 72 TYR A C 1
ATOM 575 O O . TYR A 1 72 ? -17.251 0.492 11.917 1.00 97.19 72 TYR A O 1
ATOM 583 N N . GLU A 1 73 ? -16.848 -1.662 12.435 1.00 96.88 73 GLU A N 1
ATOM 584 C CA . GLU A 1 73 ? -16.775 -2.147 11.052 1.00 96.88 73 GLU A CA 1
ATOM 585 C C . GLU A 1 73 ? -17.945 -1.647 10.190 1.00 96.88 73 GLU A C 1
ATOM 587 O O . GLU A 1 73 ? -17.742 -1.151 9.078 1.00 96.88 73 GLU A O 1
ATOM 592 N N . ALA A 1 74 ? -19.176 -1.697 10.710 1.00 97.62 74 ALA A N 1
ATOM 593 C CA . ALA A 1 74 ? -20.360 -1.238 9.984 1.00 97.62 74 ALA A CA 1
ATOM 594 C C . ALA A 1 74 ? -20.294 0.257 9.614 1.00 97.62 74 ALA A C 1
ATOM 596 O O . ALA A 1 74 ? -20.743 0.658 8.535 1.00 97.62 74 ALA A O 1
ATOM 597 N N . ASN A 1 75 ? -19.720 1.091 10.483 1.00 98.00 75 ASN A N 1
ATOM 598 C CA . ASN A 1 75 ? -19.562 2.523 10.239 1.00 98.00 75 ASN A CA 1
ATOM 599 C C . ASN A 1 75 ? -18.382 2.801 9.305 1.00 98.00 75 ASN A C 1
ATOM 601 O O . ASN A 1 75 ? -18.519 3.592 8.369 1.00 98.00 75 ASN A O 1
ATOM 605 N N . PHE A 1 76 ? -17.263 2.095 9.474 1.00 98.19 76 PHE A N 1
ATOM 606 C CA . PHE A 1 76 ? -16.126 2.190 8.560 1.00 98.19 76 PHE A CA 1
ATOM 607 C C . PHE A 1 76 ? -16.500 1.772 7.136 1.00 98.19 76 PHE A C 1
ATOM 609 O O . PHE A 1 76 ? -16.148 2.463 6.183 1.00 98.19 76 PHE A O 1
ATOM 616 N N . ARG A 1 77 ? -17.317 0.727 6.965 1.00 98.06 77 ARG A N 1
ATOM 617 C CA . ARG A 1 77 ? -17.862 0.332 5.655 1.00 98.06 77 ARG A CA 1
ATOM 618 C C . ARG A 1 77 ? -18.756 1.397 5.030 1.00 98.06 77 ARG A C 1
ATOM 620 O O . ARG A 1 77 ? -18.721 1.568 3.814 1.00 98.06 77 ARG A O 1
ATOM 627 N N . ARG A 1 78 ? -19.526 2.147 5.823 1.00 97.75 78 ARG A N 1
ATOM 628 C CA . ARG A 1 78 ? -20.307 3.292 5.317 1.00 97.75 78 ARG A CA 1
ATOM 629 C C . ARG A 1 78 ? -19.411 4.451 4.882 1.00 97.75 78 ARG A C 1
ATOM 631 O O . ARG A 1 78 ? -19.708 5.091 3.880 1.00 97.75 78 ARG A O 1
ATOM 638 N N . MET A 1 79 ? -18.328 4.702 5.615 1.00 97.25 79 MET A N 1
ATOM 639 C CA . MET A 1 79 ? -17.411 5.818 5.366 1.00 97.25 79 MET A CA 1
ATOM 640 C C . MET A 1 79 ? -16.454 5.553 4.195 1.00 97.25 79 MET A C 1
ATOM 642 O O . MET A 1 79 ? -16.275 6.406 3.329 1.00 97.25 79 MET A O 1
ATOM 646 N N . TYR A 1 80 ? -15.867 4.358 4.136 1.00 97.69 80 TYR A N 1
ATOM 647 C CA . TYR A 1 80 ? -14.831 3.999 3.165 1.00 97.69 80 TYR A CA 1
ATOM 648 C C . TYR A 1 80 ? -15.306 3.019 2.084 1.00 97.69 80 TYR A C 1
ATOM 650 O O . TYR A 1 80 ? -14.581 2.757 1.127 1.00 97.69 80 TYR A O 1
ATOM 658 N N . GLY A 1 81 ? -16.533 2.513 2.171 1.00 98.00 81 GLY A N 1
ATOM 659 C CA . GLY A 1 81 ? -17.075 1.546 1.221 1.00 98.00 81 GLY A CA 1
ATOM 660 C C . GLY A 1 81 ? -16.551 0.125 1.442 1.00 98.00 81 GLY A C 1
ATOM 661 O O . GLY A 1 81 ? -15.445 -0.096 1.935 1.00 98.00 81 GLY A O 1
ATOM 662 N N . ASN A 1 82 ? -17.356 -0.857 1.025 1.00 97.88 82 ASN A N 1
ATOM 663 C CA . ASN A 1 82 ? -17.033 -2.275 1.207 1.00 97.88 82 ASN A CA 1
ATOM 664 C C . ASN A 1 82 ? -15.704 -2.694 0.560 1.00 97.88 82 ASN A C 1
ATOM 666 O O . ASN A 1 82 ? -14.882 -3.241 1.284 1.00 97.88 82 ASN A O 1
ATOM 670 N N . PRO A 1 83 ? -15.413 -2.376 -0.721 1.00 96.75 83 PRO A N 1
ATOM 671 C CA . PRO A 1 83 ? -14.198 -2.883 -1.365 1.00 96.75 83 PRO A CA 1
ATOM 672 C C . PRO A 1 83 ? -12.907 -2.444 -0.663 1.00 96.75 83 PRO A C 1
ATOM 674 O O . PRO A 1 83 ? -11.943 -3.200 -0.582 1.00 96.75 83 PRO A O 1
ATOM 677 N N . ARG A 1 84 ? -12.891 -1.214 -0.135 1.00 97.19 84 ARG A N 1
ATOM 678 C CA . ARG A 1 84 ? -11.734 -0.652 0.568 1.00 97.19 84 ARG A CA 1
ATOM 679 C C . ARG A 1 84 ? -11.571 -1.285 1.943 1.00 97.19 84 ARG A C 1
ATOM 681 O O . ARG A 1 84 ? -10.464 -1.675 2.294 1.00 97.19 84 ARG A O 1
ATOM 688 N N . MET A 1 85 ? -12.672 -1.439 2.678 1.00 98.12 85 MET A N 1
ATOM 689 C CA . MET A 1 85 ? -12.651 -2.119 3.972 1.00 98.12 85 MET A CA 1
ATOM 690 C C . MET A 1 85 ? -12.260 -3.589 3.847 1.00 98.12 85 MET A C 1
ATOM 692 O O . MET A 1 85 ? -11.456 -4.051 4.644 1.00 98.12 85 MET A O 1
ATOM 696 N N . ASP A 1 86 ? -12.731 -4.299 2.822 1.00 98.00 86 ASP A N 1
ATOM 697 C CA . ASP A 1 86 ? -12.341 -5.693 2.579 1.00 98.00 86 ASP A CA 1
ATOM 698 C C . ASP A 1 86 ? -10.828 -5.811 2.330 1.00 98.00 86 ASP A C 1
ATOM 700 O O . ASP A 1 86 ? -10.170 -6.694 2.878 1.00 98.00 86 ASP A O 1
ATOM 704 N N . ALA A 1 87 ? -10.246 -4.882 1.563 1.00 97.19 87 ALA A N 1
ATOM 705 C CA . ALA A 1 87 ? -8.805 -4.849 1.321 1.00 97.19 87 ALA A CA 1
ATOM 706 C C . ALA A 1 87 ? -7.990 -4.482 2.576 1.00 97.19 87 ALA A C 1
ATOM 708 O O . ALA A 1 87 ? -6.916 -5.046 2.785 1.00 97.19 87 ALA A O 1
ATOM 709 N N . VAL A 1 88 ? -8.477 -3.552 3.407 1.00 98.19 88 VAL A N 1
ATOM 710 C CA . VAL A 1 88 ? -7.828 -3.162 4.671 1.00 98.19 88 VAL A CA 1
ATOM 711 C C . VAL A 1 88 ? -7.867 -4.308 5.679 1.00 98.19 88 VAL A C 1
ATOM 713 O O . VAL A 1 88 ? -6.817 -4.710 6.172 1.00 98.19 88 VAL A O 1
ATOM 716 N N . LEU A 1 89 ? -9.046 -4.881 5.935 1.00 98.00 89 LEU A N 1
ATOM 717 C CA . LEU A 1 89 ? -9.216 -6.000 6.866 1.00 98.00 89 LEU A CA 1
ATOM 718 C C . LEU A 1 89 ? -8.417 -7.225 6.408 1.00 98.00 89 LEU A C 1
ATOM 720 O O . LEU A 1 89 ? -7.683 -7.806 7.204 1.00 98.00 89 LEU A O 1
ATOM 724 N N . GLY A 1 90 ? -8.449 -7.533 5.107 1.00 97.62 90 GLY A N 1
ATOM 725 C CA . GLY A 1 90 ? -7.629 -8.598 4.532 1.00 97.62 90 GLY A CA 1
ATOM 726 C C . GLY A 1 90 ? -6.122 -8.333 4.640 1.00 97.62 90 GLY A C 1
ATOM 727 O O . GLY A 1 90 ? -5.326 -9.262 4.758 1.00 97.62 90 GLY A O 1
ATOM 728 N N . SER A 1 91 ? -5.702 -7.065 4.628 1.00 97.25 91 SER A N 1
ATOM 729 C CA . SER A 1 91 ? -4.295 -6.695 4.841 1.00 97.25 91 SER A CA 1
ATOM 730 C C . SER A 1 91 ? -3.856 -6.869 6.293 1.00 97.25 91 SER A C 1
ATOM 732 O O . SER A 1 91 ? -2.719 -7.268 6.539 1.00 97.25 91 SER A O 1
ATOM 734 N N . VAL A 1 92 ? -4.752 -6.608 7.245 1.00 97.25 92 VAL A N 1
ATOM 735 C CA . VAL A 1 92 ? -4.510 -6.821 8.678 1.00 97.25 92 VAL A CA 1
ATOM 736 C C . VAL A 1 92 ? -4.463 -8.313 9.019 1.00 97.25 92 VAL A C 1
ATOM 738 O O . VAL A 1 92 ? -3.547 -8.766 9.709 1.00 97.25 92 VAL A O 1
ATOM 741 N N . ASP A 1 93 ? -5.429 -9.103 8.543 1.00 95.81 93 ASP A N 1
ATOM 742 C CA . ASP A 1 93 ? -5.471 -10.540 8.840 1.00 95.81 93 ASP A CA 1
ATOM 743 C C . ASP A 1 93 ? -4.375 -11.333 8.090 1.00 95.81 93 ASP A C 1
ATOM 745 O O . ASP A 1 93 ? -3.905 -12.375 8.576 1.00 95.81 93 ASP A O 1
ATOM 749 N N . GLY A 1 94 ? -3.884 -10.770 6.978 1.00 94.50 94 GLY A N 1
ATOM 750 C CA . GLY A 1 94 ? -2.790 -11.263 6.146 1.00 94.50 94 GLY A CA 1
ATOM 751 C C . GLY A 1 94 ? -3.226 -12.077 4.921 1.00 94.50 94 GLY A C 1
ATOM 752 O O . GLY A 1 94 ? -2.352 -12.637 4.242 1.00 94.50 94 GLY A O 1
ATOM 753 N N . SER A 1 95 ? -4.532 -12.164 4.647 1.00 96.38 95 SER A N 1
ATOM 754 C CA . SER A 1 95 ? -5.133 -12.800 3.465 1.00 96.38 95 SER A CA 1
ATOM 755 C C . SER A 1 95 ? -4.899 -12.006 2.180 1.00 96.38 95 SER A C 1
ATOM 757 O O . SER A 1 95 ? -4.729 -12.593 1.109 1.00 96.38 95 SER A O 1
ATOM 759 N N . VAL A 1 96 ? -4.807 -10.682 2.286 1.00 95.19 96 VAL A N 1
ATOM 760 C CA . VAL A 1 96 ? -4.379 -9.780 1.219 1.00 95.19 96 VAL A CA 1
ATOM 761 C C . VAL A 1 96 ? -3.014 -9.233 1.603 1.00 95.19 96 VAL A C 1
ATOM 763 O O . VAL A 1 96 ? -2.805 -8.754 2.708 1.00 95.19 96 VAL A O 1
ATOM 766 N N . ARG A 1 97 ? -2.041 -9.303 0.698 1.00 94.81 97 ARG A N 1
ATOM 767 C CA . ARG A 1 97 ? -0.720 -8.703 0.916 1.00 94.81 97 ARG A CA 1
ATOM 768 C C . ARG A 1 97 ? -0.403 -7.800 -0.249 1.00 94.81 97 ARG A C 1
ATOM 770 O O . ARG A 1 97 ? -0.676 -8.168 -1.387 1.00 94.81 97 ARG A O 1
ATOM 777 N N . PHE A 1 98 ? 0.204 -6.657 0.050 1.00 95.69 98 PHE A N 1
ATOM 778 C CA . PHE A 1 98 ? 0.619 -5.685 -0.959 1.00 95.69 98 PHE A CA 1
ATOM 779 C C . PHE A 1 98 ? -0.529 -5.290 -1.917 1.00 95.69 98 PHE A C 1
ATOM 781 O O . PHE A 1 98 ? -0.417 -5.490 -3.128 1.00 95.69 98 PHE A O 1
ATOM 788 N N . PRO A 1 99 ? -1.657 -4.766 -1.395 1.00 92.56 99 PRO A N 1
ATOM 789 C CA . PRO A 1 99 ? -2.827 -4.427 -2.201 1.00 92.56 99 PRO A CA 1
ATOM 790 C C . PRO A 1 99 ? -2.456 -3.503 -3.369 1.00 92.56 99 PRO A C 1
ATOM 792 O O . PRO A 1 99 ? -1.725 -2.530 -3.212 1.00 92.56 99 PRO A O 1
ATOM 795 N N . GLY A 1 100 ? -2.940 -3.844 -4.566 1.00 89.31 100 GLY A N 1
ATOM 796 C CA . GLY A 1 100 ? -2.634 -3.131 -5.810 1.00 89.31 100 GLY A CA 1
ATOM 797 C C . GLY A 1 100 ? -1.296 -3.501 -6.468 1.00 89.31 100 GLY A C 1
ATOM 798 O O . GLY A 1 100 ? -1.132 -3.247 -7.661 1.00 89.31 100 GLY A O 1
ATOM 799 N N . LEU A 1 101 ? -0.359 -4.143 -5.759 1.00 92.31 101 LEU A N 1
ATOM 800 C CA . LEU A 1 101 ? 0.917 -4.582 -6.333 1.00 92.31 101 LEU A CA 1
ATOM 801 C C . LEU A 1 101 ? 0.771 -5.976 -6.948 1.00 92.31 101 LEU A C 1
ATOM 803 O O . LEU A 1 101 ? 0.976 -7.003 -6.302 1.00 92.31 101 LEU A O 1
ATOM 807 N N . THR A 1 102 ? 0.415 -6.016 -8.230 1.00 88.81 102 THR A N 1
ATOM 808 C CA . THR A 1 102 ? 0.321 -7.276 -8.972 1.00 88.81 102 THR A CA 1
ATOM 809 C C . THR A 1 102 ? 1.695 -7.949 -9.074 1.00 88.81 102 THR A C 1
ATOM 811 O O . THR A 1 102 ? 2.667 -7.265 -9.423 1.00 88.81 102 THR A O 1
ATOM 814 N N . PRO A 1 103 ? 1.804 -9.268 -8.821 1.00 89.00 103 PRO A N 1
ATOM 815 C CA . PRO A 1 103 ? 3.049 -10.003 -9.008 1.00 89.00 103 PRO A CA 1
ATOM 816 C C . PRO A 1 103 ? 3.583 -9.858 -10.435 1.00 89.00 103 PRO A C 1
ATOM 818 O O . PRO A 1 103 ? 2.818 -9.806 -11.395 1.00 89.00 103 PRO A O 1
ATOM 821 N N . THR A 1 104 ? 4.905 -9.842 -10.570 1.00 86.81 104 THR A N 1
ATOM 822 C CA . THR A 1 104 ? 5.593 -9.912 -11.863 1.00 86.81 104 THR A CA 1
ATOM 823 C C . THR A 1 104 ? 6.621 -11.044 -11.839 1.00 86.81 104 THR A C 1
ATOM 825 O O . THR A 1 104 ? 6.860 -11.659 -10.797 1.00 86.81 104 THR A O 1
ATOM 828 N N . ASN A 1 105 ? 7.216 -11.348 -12.988 1.00 88.00 105 ASN A N 1
ATOM 829 C CA . ASN A 1 105 ? 8.213 -12.400 -13.157 1.00 88.00 105 ASN A CA 1
ATOM 830 C C . ASN A 1 105 ? 9.538 -11.825 -13.682 1.00 88.00 105 ASN A C 1
ATOM 832 O O . ASN A 1 105 ? 9.661 -10.634 -13.964 1.00 88.00 105 ASN A O 1
ATOM 836 N N . MET A 1 106 ? 10.552 -12.680 -13.832 1.00 89.62 106 MET A N 1
ATOM 837 C CA . MET A 1 106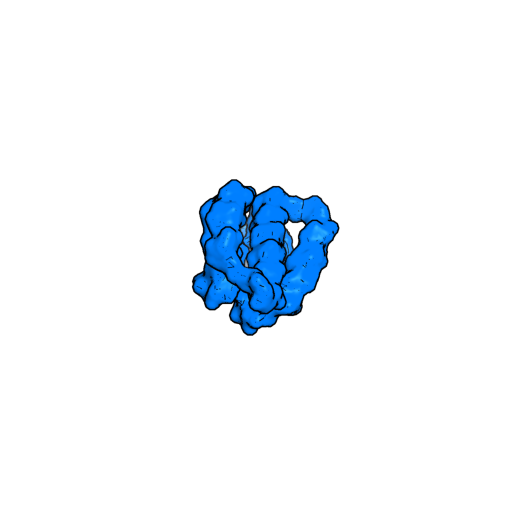 ? 11.860 -12.268 -14.364 1.00 89.62 106 MET A CA 1
ATOM 838 C C . MET A 1 106 ? 11.795 -11.797 -15.824 1.00 89.62 106 MET A C 1
ATOM 840 O O . MET A 1 106 ? 12.711 -11.124 -16.292 1.00 89.62 106 MET A O 1
ATOM 844 N N . GLN A 1 107 ? 10.725 -12.144 -16.541 1.00 87.62 107 GLN A N 1
ATOM 845 C CA . GLN A 1 107 ? 10.448 -11.689 -17.901 1.00 87.62 107 GLN A CA 1
ATOM 846 C C . GLN A 1 107 ? 9.784 -10.301 -17.928 1.00 87.62 107 GLN A C 1
ATOM 848 O O . GLN A 1 107 ? 9.699 -9.698 -18.998 1.00 87.62 107 GLN A O 1
ATOM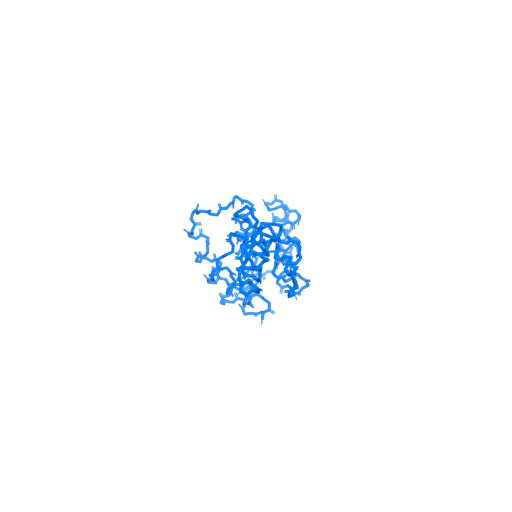 853 N N . LEU A 1 108 ? 9.370 -9.777 -16.765 1.00 89.44 108 LEU A N 1
ATOM 854 C CA . LEU A 1 108 ? 8.687 -8.493 -16.590 1.00 89.44 108 LEU A CA 1
ATOM 855 C C . LEU A 1 108 ? 7.384 -8.411 -17.401 1.00 89.44 108 LEU A C 1
ATOM 857 O O . LEU A 1 108 ? 7.027 -7.364 -17.949 1.00 89.44 108 LEU A O 1
ATOM 861 N N . GLU A 1 109 ? 6.686 -9.541 -17.519 1.00 85.56 109 GLU A N 1
ATOM 862 C CA . GLU A 1 109 ? 5.386 -9.627 -18.185 1.00 85.56 109 GLU A CA 1
ATOM 863 C C . GLU A 1 109 ? 4.334 -8.801 -17.426 1.00 85.56 109 GLU A C 1
ATOM 865 O O . GLU A 1 109 ? 4.385 -8.667 -16.201 1.00 85.56 109 GLU A O 1
ATOM 870 N N . GLY A 1 110 ? 3.405 -8.196 -18.172 1.00 83.88 110 GLY A N 1
ATOM 871 C CA . GLY A 1 110 ? 2.415 -7.252 -17.639 1.00 83.88 110 GLY A CA 1
ATOM 872 C C . GLY A 1 110 ? 2.925 -5.814 -17.459 1.00 83.88 110 GLY A C 1
ATOM 873 O O . GLY A 1 110 ? 2.141 -4.933 -17.119 1.00 83.88 110 GLY A O 1
ATOM 874 N N . LEU A 1 111 ? 4.214 -5.547 -17.714 1.00 90.88 111 LEU A N 1
ATOM 875 C CA . LEU A 1 111 ? 4.808 -4.206 -17.657 1.00 90.88 111 LEU A CA 1
ATOM 876 C C . LEU A 1 111 ? 5.024 -3.635 -19.067 1.00 90.88 111 LEU A C 1
ATOM 878 O O . LEU A 1 111 ? 6.159 -3.498 -19.527 1.00 90.88 111 LEU A O 1
ATOM 882 N N . ASP A 1 112 ? 3.935 -3.292 -19.759 1.00 89.62 112 ASP A N 1
ATOM 883 C CA . ASP A 1 112 ? 3.937 -2.889 -21.178 1.00 89.62 112 ASP A CA 1
ATOM 884 C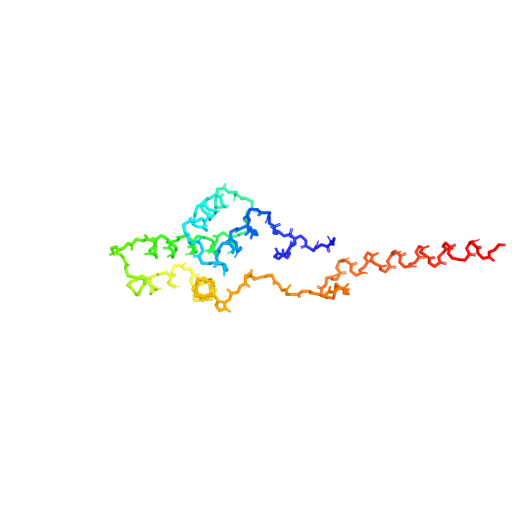 C . ASP A 1 112 ? 4.930 -1.769 -21.506 1.00 89.62 112 ASP A C 1
ATOM 886 O O . ASP A 1 112 ? 5.621 -1.813 -22.529 1.00 89.62 112 ASP A O 1
ATOM 890 N N . ARG A 1 113 ? 5.034 -0.764 -20.627 1.00 91.38 113 ARG A N 1
ATOM 891 C CA . ARG A 1 113 ? 5.986 0.338 -20.798 1.00 91.38 113 ARG A CA 1
ATOM 892 C C . ARG A 1 113 ? 7.426 -0.181 -20.824 1.00 91.38 113 ARG A C 1
ATOM 894 O O . ARG A 1 113 ? 8.184 0.157 -21.731 1.00 91.38 113 ARG A O 1
ATOM 901 N N . HIS A 1 114 ? 7.768 -1.081 -19.904 1.00 93.81 114 HIS A N 1
ATOM 902 C CA . HIS A 1 114 ? 9.087 -1.700 -19.859 1.00 93.81 114 HIS A CA 1
ATOM 903 C C . HIS A 1 114 ? 9.339 -2.655 -21.034 1.00 93.81 114 HIS A C 1
ATOM 905 O O . HIS A 1 114 ? 10.453 -2.702 -21.553 1.00 93.81 114 HIS A O 1
ATOM 911 N N . GLN A 1 115 ? 8.318 -3.373 -21.511 1.00 93.19 115 GLN A N 1
ATOM 912 C CA . GLN A 1 115 ? 8.454 -4.241 -22.687 1.00 93.19 115 GLN A CA 1
ATOM 913 C C . GLN A 1 115 ? 8.810 -3.439 -23.946 1.00 93.19 115 GLN A C 1
ATOM 915 O O . GLN A 1 115 ? 9.718 -3.819 -24.686 1.00 93.19 115 GLN A O 1
ATOM 920 N N . ARG A 1 116 ? 8.202 -2.261 -24.146 1.00 93.94 116 ARG A N 1
ATOM 921 C CA . ARG A 1 116 ? 8.563 -1.358 -25.258 1.00 93.94 116 ARG A CA 1
ATOM 922 C C . ARG A 1 116 ? 10.014 -0.869 -25.176 1.00 93.94 116 ARG A C 1
ATOM 924 O O . ARG A 1 116 ? 10.673 -0.716 -26.213 1.00 93.94 116 ARG A O 1
ATOM 931 N N . LEU A 1 117 ? 10.528 -0.641 -23.964 1.00 93.94 117 LEU A N 1
ATOM 932 C CA . LEU A 1 117 ? 11.936 -0.301 -23.746 1.00 93.94 117 LEU A CA 1
ATOM 933 C C . LEU A 1 117 ? 12.848 -1.468 -24.152 1.00 93.94 117 LEU A C 1
ATOM 935 O O . LEU A 1 117 ? 13.816 -1.265 -24.889 1.00 93.94 117 LEU A O 1
ATOM 939 N N . ILE A 1 118 ? 12.514 -2.691 -23.730 1.00 93.88 118 ILE A N 1
ATOM 940 C CA . ILE A 1 118 ? 13.252 -3.908 -24.097 1.00 93.88 118 ILE A CA 1
ATOM 941 C C . ILE A 1 118 ? 13.262 -4.098 -25.618 1.00 93.88 118 ILE A C 1
ATOM 943 O O . ILE A 1 118 ? 14.316 -4.369 -26.191 1.00 93.88 118 ILE A O 1
ATOM 947 N N . ASP A 1 119 ? 12.134 -3.904 -26.298 1.00 94.69 119 ASP A N 1
ATOM 948 C CA . ASP A 1 119 ? 12.058 -4.027 -27.757 1.00 94.69 119 ASP A CA 1
ATOM 949 C C . ASP A 1 119 ? 12.922 -2.992 -28.480 1.00 94.69 119 ASP A C 1
ATOM 951 O O . ASP A 1 119 ? 13.588 -3.302 -29.472 1.00 94.69 119 ASP A O 1
ATOM 955 N N . SER A 1 120 ? 12.971 -1.766 -27.960 1.00 95.94 120 SER A N 1
ATOM 956 C CA . SER A 1 120 ? 13.874 -0.728 -28.463 1.00 95.94 120 SER A CA 1
ATOM 957 C C . SER A 1 120 ? 15.341 -1.121 -28.259 1.00 95.94 120 SER A C 1
ATOM 959 O O . SER A 1 120 ? 16.162 -0.982 -29.167 1.00 95.94 120 SER A O 1
ATOM 961 N N . TYR A 1 121 ? 15.664 -1.702 -27.104 1.00 95.69 121 TYR A N 1
ATOM 962 C CA . TYR A 1 121 ? 17.006 -2.177 -26.787 1.00 95.69 121 TYR A CA 1
ATOM 963 C C . TYR A 1 121 ? 17.436 -3.371 -27.657 1.00 95.69 121 TYR A C 1
ATOM 965 O O . TYR A 1 121 ? 18.575 -3.422 -28.126 1.00 95.69 121 TYR A O 1
ATOM 973 N N . ARG A 1 122 ? 16.518 -4.297 -27.963 1.00 96.19 122 ARG A N 1
ATOM 974 C CA . ARG A 1 122 ? 16.752 -5.424 -28.885 1.00 96.19 122 ARG A CA 1
ATOM 975 C C . ARG A 1 122 ? 17.122 -4.949 -30.289 1.00 96.19 122 ARG A C 1
ATOM 977 O O . ARG A 1 122 ? 18.040 -5.503 -30.891 1.00 96.19 122 ARG A O 1
ATOM 984 N N . LYS A 1 123 ? 16.463 -3.899 -30.796 1.00 97.31 123 LYS A N 1
ATOM 985 C CA . LYS A 1 123 ? 16.796 -3.298 -32.103 1.00 97.31 123 LYS A CA 1
ATOM 986 C C . LYS A 1 123 ? 18.231 -2.767 -32.129 1.00 97.31 123 LYS A C 1
ATOM 988 O O . LYS A 1 123 ? 18.951 -3.014 -33.094 1.00 97.31 123 LYS A O 1
ATOM 993 N N . LEU A 1 124 ? 18.662 -2.096 -31.058 1.00 97.25 124 LEU A N 1
ATOM 994 C CA . LEU A 1 124 ? 20.031 -1.589 -30.928 1.00 97.25 124 LEU A CA 1
ATOM 995 C C . LEU A 1 124 ? 21.063 -2.725 -30.885 1.00 97.25 124 LEU A C 1
ATOM 997 O O . LEU A 1 124 ? 22.086 -2.654 -31.563 1.00 97.25 124 LEU A O 1
ATOM 1001 N N . HIS A 1 125 ? 20.796 -3.786 -30.123 1.00 97.12 125 HIS A N 1
ATOM 1002 C CA . HIS A 1 125 ? 21.681 -4.955 -30.066 1.00 97.12 125 HIS A CA 1
ATOM 1003 C C . HIS A 1 125 ? 21.813 -5.662 -31.409 1.00 97.12 125 HIS A C 1
ATOM 1005 O O . HIS A 1 125 ? 22.921 -6.013 -31.806 1.00 97.12 125 HIS A O 1
ATOM 1011 N N . ALA A 1 126 ? 20.710 -5.810 -32.145 1.00 97.38 126 ALA A N 1
ATOM 1012 C CA . ALA A 1 126 ? 20.744 -6.376 -33.488 1.00 97.38 126 ALA A CA 1
ATOM 1013 C C . ALA A 1 126 ? 21.607 -5.539 -34.449 1.00 97.38 126 ALA A C 1
ATOM 1015 O O . ALA A 1 126 ? 22.319 -6.107 -35.274 1.00 97.38 126 ALA A O 1
ATOM 1016 N N . ALA A 1 127 ? 21.578 -4.205 -34.338 1.00 97.12 127 ALA A N 1
ATOM 1017 C CA . ALA A 1 127 ? 22.444 -3.329 -35.128 1.00 97.12 127 ALA A CA 1
ATOM 1018 C C . ALA A 1 127 ? 23.928 -3.499 -34.755 1.00 97.12 127 ALA A C 1
ATOM 1020 O O . ALA A 1 127 ? 24.752 -3.727 -35.635 1.00 97.12 127 ALA A O 1
ATOM 1021 N N . ARG A 1 128 ? 24.257 -3.499 -33.456 1.00 97.12 128 ARG A N 1
ATOM 1022 C CA . ARG A 1 128 ? 25.634 -3.711 -32.969 1.00 97.12 128 ARG A CA 1
ATOM 1023 C C . ARG A 1 128 ? 26.214 -5.060 -33.389 1.00 97.12 128 ARG A C 1
ATOM 1025 O O . ARG A 1 128 ? 27.376 -5.135 -33.765 1.00 97.12 128 ARG A O 1
ATOM 1032 N N . ALA A 1 129 ? 25.408 -6.121 -33.343 1.00 97.19 129 ALA A N 1
ATOM 1033 C CA . ALA A 1 129 ? 25.835 -7.452 -33.767 1.00 97.19 129 ALA A CA 1
ATOM 1034 C C . ALA A 1 129 ? 26.163 -7.502 -35.267 1.00 97.19 129 ALA A C 1
ATOM 1036 O O . ALA A 1 129 ? 27.108 -8.178 -35.662 1.00 97.19 129 ALA A O 1
ATOM 1037 N N . LYS A 1 130 ? 25.409 -6.768 -36.097 1.00 96.38 130 LYS A N 1
ATOM 1038 C CA . LYS A 1 130 ? 25.698 -6.642 -37.531 1.00 96.38 130 LYS A CA 1
ATOM 1039 C C . LYS A 1 130 ? 26.990 -5.873 -37.788 1.00 96.38 130 LYS A C 1
ATOM 1041 O O . LYS A 1 130 ? 27.755 -6.298 -38.639 1.00 96.38 130 LYS A O 1
ATOM 1046 N N . GLU A 1 131 ? 27.233 -4.783 -37.060 1.00 96.56 131 GLU A N 1
ATOM 1047 C CA . GLU A 1 131 ? 28.480 -4.016 -37.188 1.00 96.56 131 GLU A CA 1
ATOM 1048 C C . GLU A 1 131 ? 29.706 -4.808 -36.728 1.00 96.56 131 GLU A C 1
ATOM 1050 O O . GLU A 1 131 ? 30.724 -4.777 -37.399 1.00 96.56 131 GLU A O 1
ATOM 1055 N N . ALA A 1 132 ? 29.620 -5.553 -35.623 1.00 95.19 132 ALA A N 1
ATOM 1056 C CA . ALA A 1 132 ? 30.743 -6.352 -35.123 1.00 95.19 132 ALA A CA 1
ATOM 1057 C C . ALA A 1 132 ? 31.089 -7.564 -36.011 1.00 95.19 132 ALA A C 1
ATOM 1059 O O . ALA A 1 132 ? 32.180 -8.117 -35.892 1.00 95.19 132 ALA A O 1
ATOM 1060 N N . ALA A 1 133 ? 30.147 -8.012 -36.845 1.00 89.31 133 ALA A N 1
ATOM 1061 C CA . ALA A 1 133 ? 30.337 -9.112 -37.787 1.00 89.31 133 ALA A CA 1
ATOM 1062 C C . ALA A 1 133 ? 30.824 -8.654 -39.177 1.00 89.31 133 ALA A C 1
ATOM 1064 O O . ALA A 1 133 ? 31.091 -9.514 -40.019 1.00 89.31 133 ALA A O 1
ATOM 1065 N N . ALA A 1 134 ? 30.886 -7.340 -39.423 1.00 74.25 134 ALA A N 1
ATOM 1066 C CA . ALA A 1 134 ? 31.388 -6.724 -40.651 1.00 74.25 134 ALA A CA 1
ATOM 1067 C C . ALA A 1 134 ? 32.890 -6.423 -40.542 1.00 74.25 134 ALA A C 1
ATOM 1069 O O . ALA A 1 134 ? 33.576 -6.568 -41.578 1.00 74.25 134 ALA A O 1
#

Foldseek 3Di:
DDADCPAPVNVDDPLNVVLLVCLLVLVLVVNLVSLVVVLVDPPDDPLVNLLSVLLNVQSVQVVDPVHDVVVCLVVSCVVSNDVSSVQSVCSNVNVHGPPRDDDADPVRPPRVVVVVVVVVVVVVVVVVVVVVVD